Protein AF-A0A2T5JCZ2-F1 (afdb_monomer_lite)

Foldseek 3Di:
DPDLVVLVVLLVVLVVQQVVLVCCCVPPVPDDPVVSVVSNVSSVVSNVVSVVVVVVVVVVVD

Sequence (62 aa):
MRNSAPVKLAAIIGLILLPASFFIKHYWHAEPDGADGLIKGAAIGLLLVSLIKLAKYRNKAT

Radius of gyration: 14.67 Å; chains: 1; bounding box: 36×13×42 Å

Structure (mmCIF, N/CA/C/O backbone):
data_AF-A0A2T5JCZ2-F1
#
_entry.id   AF-A0A2T5JCZ2-F1
#
loop_
_atom_site.group_PDB
_atom_site.id
_atom_site.type_symbol
_atom_site.label_atom_id
_atom_site.label_alt_id
_atom_site.l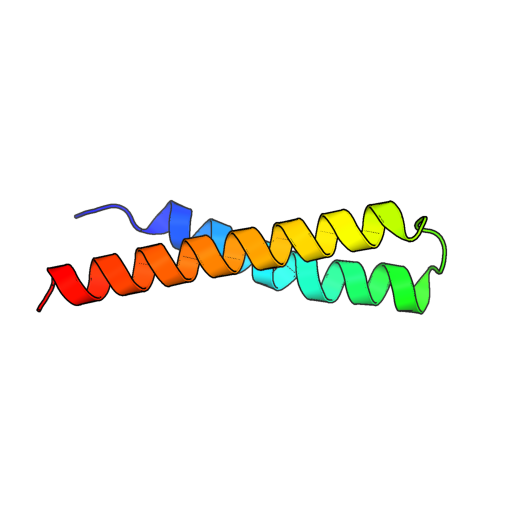abel_comp_id
_atom_site.label_asym_id
_atom_site.label_entity_id
_atom_site.label_seq_id
_atom_site.pdbx_PDB_ins_code
_atom_site.Cartn_x
_atom_site.Cartn_y
_atom_site.Cartn_z
_atom_site.occupancy
_atom_site.B_iso_or_equiv
_atom_site.auth_seq_id
_atom_site.auth_comp_id
_atom_site.auth_asym_id
_atom_site.auth_atom_id
_atom_site.pdbx_PDB_model_num
ATOM 1 N N . MET A 1 1 ? -23.781 0.702 15.216 1.00 48.25 1 MET A N 1
ATOM 2 C CA . MET A 1 1 ? -22.848 -0.244 14.558 1.00 48.25 1 MET A CA 1
ATOM 3 C C . MET A 1 1 ? -21.688 0.554 13.975 1.00 48.25 1 MET A C 1
ATOM 5 O O . MET A 1 1 ? -21.916 1.382 13.104 1.00 48.25 1 MET A O 1
ATOM 9 N N . ARG A 1 2 ? -20.467 0.427 14.511 1.00 56.12 2 ARG A N 1
ATOM 10 C CA . ARG A 1 2 ? -19.329 1.255 14.072 1.00 56.12 2 ARG A CA 1
ATOM 11 C C . ARG A 1 2 ? -18.834 0.733 12.719 1.00 56.12 2 ARG A C 1
ATOM 13 O O . ARG A 1 2 ? -18.335 -0.385 12.642 1.00 56.12 2 ARG A O 1
ATOM 20 N N . ASN A 1 3 ? -19.058 1.514 11.662 1.00 56.72 3 ASN A N 1
ATOM 21 C CA . ASN A 1 3 ? -18.855 1.103 10.274 1.00 56.72 3 ASN A CA 1
ATOM 22 C C . ASN A 1 3 ? -17.380 0.730 10.019 1.00 56.72 3 ASN A C 1
ATOM 24 O O . ASN A 1 3 ? -16.509 1.597 9.984 1.00 56.72 3 ASN A O 1
ATOM 28 N N . SER A 1 4 ? -17.092 -0.568 9.886 1.00 63.53 4 SER A N 1
ATOM 29 C CA . SER A 1 4 ? -15.747 -1.113 9.635 1.00 63.53 4 SER A CA 1
ATOM 30 C C . SER A 1 4 ? -15.417 -1.242 8.143 1.00 63.53 4 SER A C 1
ATOM 32 O O . SER A 1 4 ? -14.288 -1.590 7.795 1.00 63.53 4 SER A O 1
ATOM 34 N N . ALA A 1 5 ? -16.368 -0.900 7.265 1.00 71.94 5 ALA A N 1
ATOM 35 C CA . ALA A 1 5 ? -16.203 -0.848 5.814 1.00 71.94 5 ALA A CA 1
ATOM 36 C C . ALA A 1 5 ? -14.919 -0.126 5.340 1.00 71.94 5 ALA A C 1
ATOM 38 O O . ALA A 1 5 ? -14.184 -0.726 4.558 1.00 71.94 5 ALA A O 1
ATOM 39 N N . PRO A 1 6 ? -14.555 1.078 5.840 1.00 72.31 6 PRO A N 1
ATOM 40 C CA . PRO A 1 6 ? -13.347 1.767 5.371 1.00 72.31 6 PRO A CA 1
ATOM 41 C C . PRO A 1 6 ? -12.042 1.057 5.764 1.00 72.31 6 PRO A C 1
ATOM 43 O O . PRO A 1 6 ? -11.053 1.146 5.045 1.00 72.31 6 PRO A O 1
ATOM 46 N N . VAL A 1 7 ? -12.026 0.321 6.881 1.00 73.56 7 VAL A N 1
ATOM 47 C CA . VAL A 1 7 ? -10.841 -0.437 7.327 1.00 73.56 7 VAL A CA 1
ATOM 48 C C . VAL A 1 7 ? -10.658 -1.693 6.480 1.00 73.56 7 VAL A C 1
ATOM 50 O O . VAL A 1 7 ? -9.542 -2.028 6.096 1.00 73.56 7 VAL A O 1
ATOM 53 N N . LYS A 1 8 ? -11.762 -2.370 6.150 1.00 73.81 8 LYS A N 1
ATOM 54 C CA . LYS A 1 8 ? -11.737 -3.530 5.254 1.00 73.81 8 LYS A CA 1
ATOM 55 C C . LYS A 1 8 ? -11.297 -3.134 3.843 1.00 73.81 8 LYS A C 1
ATOM 57 O O . LYS A 1 8 ? -10.487 -3.835 3.252 1.00 73.81 8 LYS A O 1
ATOM 62 N N . LEU A 1 9 ? -11.769 -1.990 3.343 1.00 79.06 9 LEU A N 1
ATOM 63 C CA . LEU A 1 9 ? -11.385 -1.470 2.030 1.00 79.06 9 LEU A CA 1
ATOM 64 C C . LEU A 1 9 ? -9.885 -1.139 1.964 1.00 79.06 9 LEU A C 1
ATOM 66 O O . LEU A 1 9 ? -9.207 -1.569 1.040 1.00 79.06 9 LEU A O 1
ATOM 70 N N . ALA A 1 10 ? -9.354 -0.448 2.979 1.00 72.50 10 ALA A N 1
ATOM 71 C CA . ALA A 1 10 ? -7.926 -0.145 3.087 1.00 72.50 10 ALA A CA 1
ATOM 72 C C . ALA A 1 10 ? -7.052 -1.411 3.116 1.00 72.50 10 ALA A C 1
ATOM 74 O O . ALA A 1 10 ? -6.008 -1.457 2.465 1.00 72.50 10 ALA A O 1
ATOM 75 N N . ALA A 1 11 ? -7.499 -2.453 3.825 1.00 73.12 11 ALA A N 1
ATOM 76 C CA . ALA A 1 11 ? -6.809 -3.737 3.860 1.00 73.12 11 ALA A CA 1
ATOM 77 C C . ALA A 1 11 ? -6.814 -4.437 2.491 1.00 73.12 11 ALA A C 1
ATOM 79 O O . ALA A 1 11 ? -5.768 -4.904 2.056 1.00 73.12 11 ALA A O 1
ATOM 80 N N . ILE A 1 12 ? -7.956 -4.463 1.792 1.00 80.06 12 ILE A N 1
ATOM 81 C CA . ILE A 1 12 ? -8.073 -5.047 0.444 1.00 80.06 12 ILE A CA 1
ATOM 82 C C . ILE A 1 12 ? -7.170 -4.304 -0.548 1.00 80.06 12 ILE A C 1
ATOM 84 O O . ILE A 1 12 ? -6.427 -4.941 -1.289 1.00 80.06 12 ILE A O 1
ATOM 88 N N . ILE A 1 13 ? -7.180 -2.968 -0.526 1.00 79.00 13 ILE A N 1
ATOM 89 C CA . ILE A 1 13 ? -6.333 -2.142 -1.397 1.00 79.00 13 ILE A CA 1
ATOM 90 C C . ILE A 1 13 ? -4.850 -2.436 -1.141 1.00 79.00 13 ILE A C 1
ATOM 92 O O . ILE A 1 13 ? -4.112 -2.683 -2.090 1.00 79.00 13 ILE A O 1
ATOM 96 N N . GLY A 1 14 ? -4.417 -2.478 0.124 1.00 73.56 14 GLY A N 1
ATOM 97 C CA . GLY A 1 14 ? -3.034 -2.818 0.476 1.00 73.56 14 GLY A CA 1
ATOM 98 C C . GLY A 1 14 ? -2.632 -4.234 0.046 1.00 73.56 14 GLY A C 1
ATOM 99 O O . GLY A 1 14 ? -1.519 -4.434 -0.439 1.00 73.56 14 GLY A O 1
ATOM 100 N N . LEU A 1 15 ? -3.548 -5.204 0.161 1.00 77.88 15 LEU A N 1
ATOM 101 C CA . LEU A 1 15 ? -3.316 -6.592 -0.247 1.00 77.88 15 LEU A CA 1
ATOM 102 C C . LEU A 1 15 ? -3.187 -6.754 -1.769 1.00 77.88 15 LEU A C 1
ATOM 104 O O . LEU A 1 15 ? -2.493 -7.658 -2.216 1.00 77.88 15 LEU A O 1
ATOM 108 N N . ILE A 1 16 ? -3.849 -5.897 -2.552 1.00 80.62 16 ILE A N 1
ATOM 109 C CA . ILE A 1 16 ? -3.782 -5.895 -4.022 1.00 80.62 16 ILE A CA 1
ATOM 110 C C . ILE A 1 16 ? -2.553 -5.115 -4.518 1.00 80.62 16 ILE A C 1
ATOM 112 O O . ILE A 1 16 ? -1.892 -5.548 -5.460 1.00 80.62 16 ILE A O 1
ATOM 116 N N . LEU A 1 17 ? -2.205 -3.994 -3.872 1.00 75.44 17 LEU A N 1
ATOM 117 C CA . LEU A 1 17 ? -1.068 -3.153 -4.274 1.00 75.44 17 LEU A CA 1
ATOM 118 C C . LEU A 1 17 ? 0.286 -3.864 -4.132 1.00 75.44 17 LEU A C 1
ATOM 120 O O . LEU A 1 17 ? 1.168 -3.689 -4.968 1.00 75.44 17 LEU A O 1
ATOM 124 N N . LEU A 1 18 ? 0.458 -4.660 -3.073 1.00 72.69 18 LEU A N 1
ATOM 125 C CA . LEU A 1 18 ? 1.698 -5.391 -2.799 1.00 72.69 18 LEU A CA 1
ATOM 126 C C . LEU A 1 18 ? 2.108 -6.335 -3.944 1.00 72.69 18 LEU A C 1
ATOM 128 O O . LEU A 1 18 ? 3.204 -6.155 -4.482 1.00 72.69 18 LEU A O 1
ATOM 132 N N . PRO A 1 19 ? 1.266 -7.296 -4.368 1.00 73.88 19 PRO A N 1
ATOM 133 C CA . PRO A 1 19 ? 1.582 -8.154 -5.498 1.00 73.88 19 PRO A CA 1
ATOM 134 C C . PRO A 1 19 ? 1.645 -7.359 -6.803 1.00 73.88 19 PRO A C 1
ATOM 136 O O . PRO A 1 19 ? 2.539 -7.627 -7.595 1.00 73.88 19 PRO A O 1
ATOM 139 N N .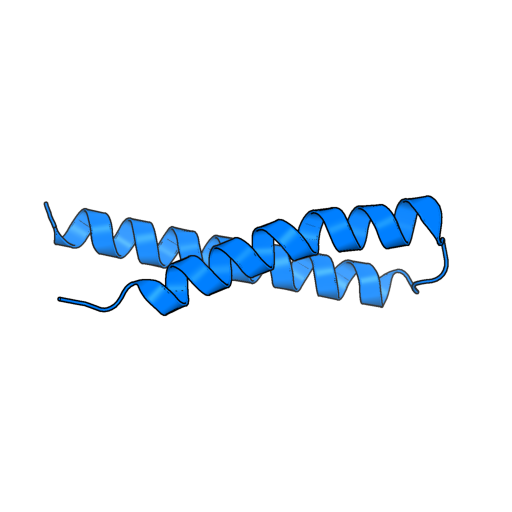 ALA A 1 20 ? 0.798 -6.344 -7.016 1.00 71.50 20 ALA A N 1
ATOM 140 C CA . ALA A 1 20 ? 0.876 -5.512 -8.221 1.00 71.50 20 ALA A CA 1
ATOM 141 C C . ALA A 1 20 ? 2.255 -4.841 -8.381 1.00 71.50 20 ALA A C 1
ATOM 143 O O . ALA A 1 20 ? 2.849 -4.940 -9.451 1.00 71.50 20 ALA A O 1
ATOM 144 N N . SER A 1 21 ? 2.816 -4.263 -7.309 1.00 65.12 21 SER A N 1
ATOM 145 C CA . SER A 1 21 ? 4.182 -3.704 -7.328 1.00 65.12 21 SER A CA 1
ATOM 146 C C . SER A 1 21 ? 5.248 -4.767 -7.620 1.00 65.12 21 SER A C 1
ATOM 148 O O . SER A 1 21 ? 6.212 -4.522 -8.342 1.00 65.12 21 SER A O 1
ATOM 150 N N . PHE A 1 22 ? 5.055 -5.990 -7.114 1.00 69.44 22 PHE A N 1
ATOM 151 C CA . PHE A 1 22 ? 5.958 -7.106 -7.376 1.00 69.44 22 PHE A CA 1
ATOM 152 C C . PHE A 1 22 ? 5.903 -7.544 -8.845 1.00 69.44 22 PHE A C 1
ATOM 154 O O . PHE A 1 22 ? 6.950 -7.730 -9.459 1.00 69.44 22 PHE A O 1
ATOM 161 N N . PHE A 1 23 ? 4.706 -7.654 -9.429 1.00 70.56 23 PHE A N 1
ATOM 162 C CA . PHE A 1 23 ? 4.518 -8.010 -10.836 1.00 70.56 23 PHE A CA 1
ATOM 163 C C . PHE A 1 23 ? 5.067 -6.934 -11.778 1.00 70.56 23 PHE A C 1
ATOM 165 O O . PHE A 1 23 ? 5.770 -7.274 -12.725 1.00 70.56 23 PHE A O 1
ATOM 172 N N . ILE A 1 24 ? 4.823 -5.649 -11.509 1.00 66.62 24 ILE A N 1
ATOM 173 C CA . ILE A 1 24 ? 5.333 -4.555 -12.351 1.00 66.62 24 ILE A CA 1
ATOM 174 C C . ILE A 1 24 ? 6.866 -4.522 -12.321 1.00 66.62 24 ILE A C 1
ATOM 176 O O . ILE A 1 24 ? 7.501 -4.450 -13.374 1.00 66.62 24 ILE A O 1
ATOM 180 N N . LYS A 1 25 ? 7.484 -4.676 -11.144 1.00 64.62 25 LYS A N 1
ATOM 181 C CA . LYS A 1 25 ? 8.947 -4.711 -11.039 1.00 64.62 25 LYS A CA 1
ATOM 182 C C . LYS A 1 25 ? 9.563 -5.958 -11.672 1.00 64.62 25 LYS A C 1
ATOM 184 O O . LYS A 1 25 ? 10.583 -5.844 -12.342 1.00 64.62 25 LYS A O 1
ATOM 189 N N . HIS A 1 26 ? 8.953 -7.128 -11.475 1.00 67.00 26 HIS A N 1
ATOM 190 C CA . HIS A 1 26 ? 9.485 -8.395 -11.981 1.00 67.00 26 HIS A CA 1
ATOM 191 C C . HIS A 1 26 ? 9.332 -8.546 -13.500 1.00 67.00 26 HIS A C 1
ATOM 193 O O . HIS A 1 26 ? 10.238 -9.056 -14.149 1.00 67.00 26 HIS A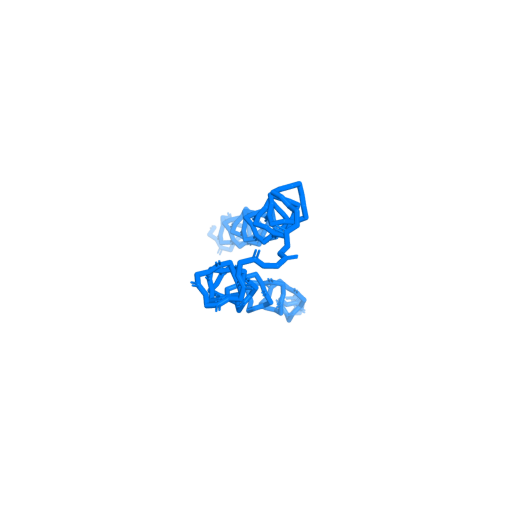 O 1
ATOM 199 N N . TYR A 1 27 ? 8.209 -8.100 -14.072 1.00 65.88 27 TYR A N 1
ATOM 200 C CA . TYR A 1 27 ? 7.924 -8.283 -15.500 1.00 65.88 27 TYR A CA 1
ATOM 201 C C . TYR A 1 27 ? 8.256 -7.067 -16.357 1.00 65.88 27 TYR A C 1
ATOM 203 O O . TYR A 1 27 ? 8.547 -7.235 -17.537 1.00 65.88 27 TYR A O 1
ATOM 211 N N . TRP A 1 28 ? 8.195 -5.855 -15.800 1.00 64.38 28 TRP A N 1
ATOM 212 C CA . TRP A 1 28 ? 8.302 -4.637 -16.602 1.00 64.38 28 TRP A CA 1
ATOM 213 C C . TRP A 1 28 ? 9.618 -3.882 -16.415 1.00 64.38 28 TRP A C 1
ATOM 215 O O . TRP A 1 28 ? 9.932 -3.076 -17.282 1.00 64.38 28 TRP A O 1
ATOM 225 N N . HIS A 1 29 ? 10.399 -4.131 -15.347 1.00 63.19 29 HIS A N 1
ATOM 226 C CA . HIS A 1 29 ? 11.712 -3.501 -15.072 1.00 63.19 29 HIS A CA 1
ATOM 227 C C . HIS A 1 29 ? 11.764 -1.963 -15.284 1.00 63.19 29 HIS A C 1
ATOM 229 O O . HIS A 1 29 ? 12.840 -1.383 -15.414 1.00 63.1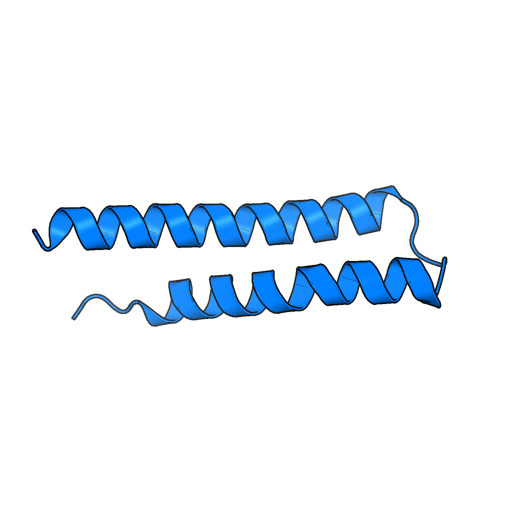9 29 HIS A O 1
ATOM 235 N N . ALA A 1 30 ? 10.608 -1.294 -15.329 1.00 57.31 30 ALA A N 1
ATOM 236 C CA . ALA A 1 30 ? 10.466 0.055 -15.876 1.00 57.31 30 ALA A CA 1
ATOM 237 C C . ALA A 1 30 ? 10.241 1.124 -14.807 1.00 57.31 30 ALA A C 1
ATOM 239 O O . ALA A 1 30 ? 10.251 2.311 -15.126 1.00 57.31 30 ALA A O 1
ATOM 240 N N . GLU A 1 31 ? 10.034 0.735 -13.548 1.00 58.28 31 GLU A N 1
ATOM 241 C CA . GLU A 1 31 ? 9.843 1.705 -12.477 1.00 58.28 31 GLU A CA 1
ATOM 242 C C . GLU A 1 31 ? 11.175 2.044 -11.797 1.0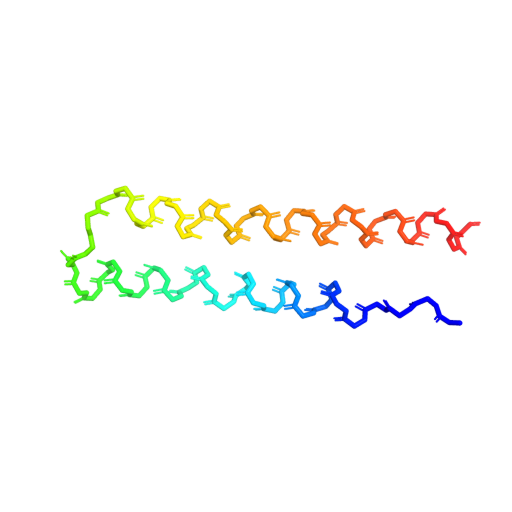0 58.28 31 GLU A C 1
ATOM 244 O O . GLU A 1 31 ? 11.901 1.136 -11.383 1.00 58.28 31 GLU A O 1
ATOM 249 N N . PRO A 1 32 ? 11.507 3.342 -11.649 1.00 66.25 32 PRO A N 1
ATOM 250 C CA . PRO A 1 32 ? 12.658 3.758 -10.862 1.00 66.25 32 PRO A CA 1
ATOM 251 C C . PRO A 1 32 ? 12.495 3.239 -9.430 1.00 66.25 32 PRO A C 1
ATOM 253 O O . PRO A 1 32 ? 11.415 3.355 -8.850 1.00 66.25 32 PRO A O 1
ATOM 256 N N . ASP A 1 33 ? 13.565 2.694 -8.844 1.00 68.44 33 ASP A N 1
ATOM 257 C CA . ASP A 1 33 ? 13.538 2.002 -7.542 1.00 68.44 33 ASP A CA 1
ATOM 258 C C . ASP A 1 33 ? 12.846 2.794 -6.412 1.00 68.44 33 ASP A C 1
ATOM 260 O O . ASP A 1 33 ? 12.269 2.204 -5.496 1.00 68.44 33 ASP A O 1
ATOM 264 N N . GLY A 1 34 ? 12.843 4.129 -6.493 1.00 70.19 34 GLY A N 1
ATOM 265 C CA . GLY A 1 34 ? 12.130 5.001 -5.557 1.00 70.19 34 GLY A CA 1
ATOM 266 C C . GLY A 1 34 ? 10.597 4.925 -5.635 1.00 70.19 34 GLY A C 1
ATOM 267 O O . GLY A 1 34 ? 9.938 5.013 -4.599 1.00 70.19 34 GLY A O 1
ATOM 268 N N . ALA A 1 35 ? 10.015 4.730 -6.823 1.00 73.06 35 ALA A N 1
ATOM 269 C CA . ALA A 1 35 ? 8.565 4.604 -7.002 1.00 73.06 35 ALA A CA 1
ATOM 270 C C . ALA A 1 35 ? 8.050 3.261 -6.461 1.00 73.06 35 ALA A C 1
ATOM 272 O O . ALA A 1 35 ? 7.083 3.229 -5.701 1.00 73.06 35 ALA A O 1
ATOM 273 N N . ASP A 1 36 ? 8.763 2.169 -6.749 1.00 72.44 36 ASP A N 1
ATOM 274 C CA . ASP A 1 36 ? 8.472 0.840 -6.198 1.00 72.44 36 ASP A CA 1
ATOM 275 C C . ASP A 1 36 ? 8.571 0.830 -4.660 1.00 72.44 36 ASP A C 1
ATOM 277 O O . ASP A 1 36 ? 7.695 0.304 -3.967 1.00 72.44 36 ASP A O 1
ATOM 281 N N . GLY A 1 37 ? 9.597 1.488 -4.106 1.00 75.62 37 GLY A N 1
ATOM 282 C CA . GLY A 1 37 ? 9.747 1.671 -2.661 1.00 75.62 37 GLY A CA 1
ATOM 283 C C . GLY A 1 37 ? 8.581 2.437 -2.025 1.00 75.62 37 GLY A C 1
ATOM 284 O O . GLY A 1 37 ? 8.081 2.032 -0.972 1.00 75.62 37 GLY A O 1
ATOM 285 N N . LEU A 1 38 ? 8.098 3.502 -2.676 1.00 80.88 38 LEU A N 1
ATOM 286 C CA . LEU A 1 38 ? 6.938 4.276 -2.222 1.00 80.88 38 LEU A CA 1
ATOM 287 C C . LEU A 1 38 ? 5.644 3.455 -2.244 1.00 80.88 38 LEU A C 1
ATOM 289 O O . LEU A 1 38 ? 4.897 3.480 -1.264 1.00 80.88 38 LEU A O 1
ATOM 293 N N . ILE A 1 39 ? 5.385 2.702 -3.317 1.00 80.62 39 ILE A N 1
ATOM 294 C CA . ILE A 1 39 ? 4.172 1.880 -3.459 1.00 80.62 39 ILE A CA 1
ATOM 295 C C . ILE A 1 39 ? 4.153 0.772 -2.400 1.00 80.62 39 ILE A C 1
ATOM 297 O O . ILE A 1 39 ? 3.152 0.597 -1.698 1.00 80.62 39 ILE A O 1
ATOM 301 N N . LYS A 1 40 ? 5.275 0.066 -2.220 1.00 79.31 40 LYS A N 1
ATOM 302 C CA . LYS A 1 40 ? 5.416 -0.970 -1.186 1.00 79.31 40 LYS A CA 1
ATOM 303 C C . LYS A 1 40 ? 5.290 -0.391 0.217 1.00 79.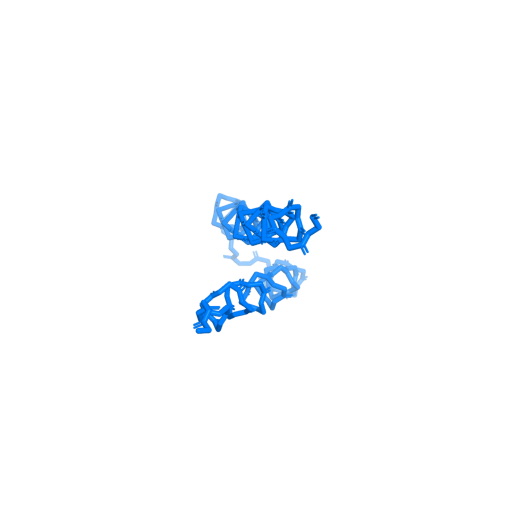31 40 LYS A C 1
ATOM 305 O O . LYS A 1 40 ? 4.560 -0.942 1.042 1.00 79.31 40 LYS A O 1
ATOM 310 N N . GLY A 1 41 ? 5.945 0.740 0.479 1.00 82.56 41 GLY A N 1
ATOM 311 C CA . GLY A 1 41 ? 5.859 1.445 1.756 1.00 82.56 41 GLY A CA 1
ATOM 312 C C . GLY A 1 41 ? 4.428 1.871 2.092 1.00 82.56 41 GLY A C 1
ATOM 313 O O . GLY A 1 41 ? 3.951 1.619 3.200 1.00 82.56 41 GLY A O 1
ATOM 314 N N . ALA A 1 42 ? 3.707 2.441 1.124 1.00 80.50 42 ALA A N 1
ATOM 315 C CA . ALA A 1 42 ? 2.311 2.838 1.286 1.00 80.50 42 ALA A CA 1
ATOM 316 C C . ALA A 1 42 ? 1.390 1.632 1.541 1.00 80.50 42 ALA A C 1
ATOM 318 O O . ALA A 1 42 ? 0.541 1.685 2.435 1.00 80.50 42 ALA A O 1
ATOM 319 N N . ALA A 1 43 ? 1.581 0.529 0.812 1.00 80.38 43 ALA A N 1
ATOM 320 C CA . ALA A 1 43 ? 0.807 -0.698 0.990 1.00 80.38 43 ALA A CA 1
ATOM 321 C C . ALA A 1 43 ? 1.016 -1.319 2.383 1.00 80.38 43 ALA A C 1
ATOM 323 O O . ALA A 1 43 ? 0.045 -1.651 3.069 1.00 80.38 43 ALA A O 1
ATOM 324 N N . ILE A 1 44 ? 2.270 -1.406 2.840 1.00 83.00 44 ILE A N 1
ATOM 325 C CA . ILE A 1 44 ? 2.615 -1.891 4.185 1.00 83.00 44 ILE A CA 1
ATOM 326 C C . ILE A 1 44 ? 2.020 -0.972 5.260 1.00 83.00 44 ILE A C 1
ATOM 328 O O . ILE A 1 44 ? 1.411 -1.455 6.218 1.00 83.00 44 ILE A O 1
ATOM 332 N N . GLY A 1 45 ? 2.131 0.349 5.090 1.00 83.81 45 GLY A N 1
ATOM 333 C CA . GLY A 1 45 ? 1.557 1.329 6.014 1.00 83.81 45 GLY A CA 1
ATOM 334 C C . GLY A 1 45 ? 0.036 1.197 6.149 1.00 83.81 45 GLY A C 1
ATOM 335 O O . GLY A 1 45 ? -0.490 1.162 7.264 1.00 83.81 45 GLY A O 1
ATOM 336 N N . LEU A 1 46 ? -0.677 1.047 5.028 1.00 82.00 46 LEU A N 1
ATOM 337 C CA . LEU A 1 46 ? -2.128 0.828 5.005 1.00 82.00 46 LEU A CA 1
ATOM 338 C C . LEU A 1 46 ? -2.536 -0.466 5.716 1.00 82.00 46 LEU A C 1
ATOM 340 O O . LEU A 1 46 ? -3.503 -0.464 6.490 1.00 82.00 46 LEU A O 1
ATOM 344 N N . LEU A 1 47 ? -1.798 -1.557 5.502 1.00 81.44 47 LEU A N 1
ATOM 345 C CA . LEU A 1 47 ? -2.048 -2.832 6.175 1.00 81.44 47 LEU A CA 1
ATOM 346 C C . LEU A 1 47 ? -1.816 -2.729 7.686 1.00 81.44 47 LEU A C 1
ATOM 348 O O . LEU A 1 47 ? -2.680 -3.144 8.461 1.00 81.44 47 LEU A O 1
ATOM 352 N N . LEU A 1 48 ? -0.716 -2.108 8.120 1.00 83.81 48 LEU A N 1
ATOM 353 C CA . LEU A 1 48 ? -0.408 -1.912 9.540 1.00 83.81 48 LEU A CA 1
ATOM 354 C C . LEU A 1 48 ? -1.470 -1.068 10.247 1.00 83.81 48 LEU A C 1
ATOM 356 O O . LEU A 1 48 ? -1.981 -1.469 11.293 1.00 83.81 48 LEU A O 1
ATOM 360 N N . VAL A 1 49 ? -1.870 0.066 9.666 1.00 83.81 49 VAL A N 1
ATOM 361 C CA . VAL A 1 49 ? -2.932 0.913 10.235 1.00 83.81 49 VAL A CA 1
ATOM 362 C C . VAL A 1 49 ? -4.253 0.147 10.329 1.00 83.81 49 VAL A C 1
ATOM 364 O O . VAL A 1 49 ? -4.977 0.277 11.323 1.00 83.81 49 VAL A O 1
ATOM 367 N N . SER A 1 50 ? -4.565 -0.671 9.323 1.00 78.94 50 SER A N 1
ATOM 368 C CA . SER A 1 50 ? -5.778 -1.492 9.307 1.00 78.94 50 SER A CA 1
ATOM 369 C C . SER A 1 50 ? -5.755 -2.562 10.402 1.00 78.94 50 SER A C 1
ATOM 371 O O . SER A 1 50 ? -6.739 -2.701 11.131 1.00 78.94 50 SER A O 1
ATOM 373 N N . LEU A 1 51 ? -4.622 -3.246 10.591 1.00 83.31 51 LEU A N 1
ATOM 374 C CA . LEU A 1 51 ? -4.424 -4.241 11.649 1.00 83.31 51 LEU A CA 1
ATOM 375 C C . LEU A 1 51 ? -4.470 -3.619 13.049 1.00 83.31 51 LEU A C 1
ATOM 377 O O . LEU A 1 51 ? -5.168 -4.138 13.919 1.00 83.31 51 LEU A O 1
ATOM 381 N N . ILE A 1 52 ? -3.810 -2.476 13.265 1.00 84.94 52 ILE A N 1
ATOM 382 C CA . ILE A 1 52 ? -3.829 -1.754 14.550 1.00 84.94 52 ILE A CA 1
ATOM 383 C C . ILE A 1 52 ? -5.256 -1.327 14.900 1.00 84.94 52 ILE A C 1
ATOM 385 O O . ILE A 1 52 ? -5.713 -1.516 16.031 1.00 84.94 52 ILE A O 1
ATOM 389 N N . LYS A 1 53 ? -5.996 -0.771 13.930 1.00 81.56 53 LYS A N 1
ATOM 390 C CA . LYS A 1 53 ? -7.403 -0.414 14.140 1.00 81.56 53 LYS A CA 1
ATOM 391 C C . LYS A 1 53 ? -8.234 -1.652 14.462 1.00 81.56 53 LYS A C 1
ATOM 393 O O . LYS A 1 53 ? -8.991 -1.607 15.428 1.00 81.56 53 LYS A O 1
ATOM 398 N N . LEU A 1 54 ? -8.081 -2.745 13.713 1.00 78.88 54 LEU A N 1
ATOM 399 C CA . LEU A 1 54 ? -8.805 -3.998 13.944 1.00 78.88 54 LEU A CA 1
ATOM 400 C C . LEU A 1 54 ? -8.520 -4.585 15.339 1.00 78.88 54 LEU A C 1
ATOM 402 O O . LEU A 1 54 ? -9.456 -4.955 16.045 1.00 78.88 54 LEU A O 1
ATOM 406 N N . ALA A 1 55 ? -7.259 -4.590 15.778 1.00 79.62 55 ALA A N 1
ATOM 407 C CA . ALA A 1 55 ? -6.861 -5.032 17.114 1.00 79.62 55 ALA A CA 1
ATOM 408 C C . ALA A 1 55 ? -7.475 -4.155 18.219 1.00 79.62 55 ALA A C 1
ATOM 410 O O . ALA A 1 55 ? -8.021 -4.670 19.194 1.00 79.62 55 ALA A O 1
ATOM 411 N N . LYS A 1 56 ? -7.477 -2.827 18.035 1.00 78.94 56 LYS A N 1
ATOM 412 C CA . LYS A 1 56 ? -8.127 -1.884 18.961 1.00 78.94 56 LYS A CA 1
ATOM 413 C C . LYS A 1 56 ? -9.649 -2.057 19.006 1.00 78.94 56 LYS A C 1
ATOM 415 O O . LYS A 1 56 ? -10.247 -1.854 20.059 1.00 78.94 56 LYS A O 1
ATOM 420 N N . TYR A 1 57 ? -10.282 -2.413 17.886 1.00 74.56 57 TYR A N 1
ATOM 421 C CA . TYR A 1 57 ? -11.708 -2.752 17.849 1.00 74.56 57 TYR A CA 1
ATOM 422 C C . TYR A 1 57 ? -12.005 -4.040 18.615 1.00 74.56 57 TYR A C 1
ATOM 424 O O . TYR A 1 57 ? -12.956 -4.063 19.389 1.00 74.56 57 TYR A O 1
ATOM 432 N N . ARG A 1 58 ? -11.177 -5.074 18.440 1.00 72.56 58 ARG A N 1
ATOM 433 C CA . ARG A 1 58 ? -11.316 -6.354 19.142 1.00 72.56 58 ARG A CA 1
ATOM 434 C C . ARG A 1 58 ? -11.168 -6.200 20.661 1.00 72.56 58 ARG A C 1
ATOM 436 O O . ARG A 1 58 ? -12.040 -6.664 21.379 1.00 72.56 58 ARG A O 1
ATOM 443 N N . ASN A 1 59 ? -10.155 -5.471 21.137 1.00 69.94 59 ASN A N 1
ATOM 444 C CA . ASN A 1 59 ? -9.942 -5.228 22.575 1.00 69.94 59 ASN A CA 1
ATOM 445 C C . ASN A 1 59 ? -11.008 -4.345 23.244 1.00 69.94 59 ASN A C 1
ATOM 447 O O . ASN A 1 59 ? -11.068 -4.301 24.462 1.00 69.94 59 ASN A O 1
ATOM 451 N N . LYS A 1 60 ? -11.813 -3.594 22.480 1.00 60.62 60 LYS A N 1
ATOM 452 C CA . LYS A 1 60 ? -12.945 -2.823 23.028 1.00 60.62 60 LYS A CA 1
ATOM 453 C C . LYS A 1 60 ? -14.250 -3.623 23.103 1.00 60.62 60 LYS A C 1
ATOM 455 O O . LYS A 1 60 ? -15.223 -3.102 23.636 1.00 60.62 60 LYS A O 1
ATOM 460 N N . ALA A 1 61 ? -14.301 -4.796 22.475 1.00 58.03 61 ALA A N 1
ATOM 461 C CA . ALA A 1 61 ? -15.485 -5.651 22.430 1.00 58.03 61 ALA A CA 1
ATOM 462 C C . ALA A 1 61 ? -15.448 -6.784 23.475 1.00 58.03 61 ALA A C 1
ATOM 464 O O . ALA A 1 61 ? -16.481 -7.402 23.714 1.00 58.03 61 ALA A O 1
ATOM 465 N N . THR A 1 62 ? -14.275 -7.041 24.061 1.00 52.59 62 THR A N 1
ATOM 466 C CA . THR A 1 62 ? -14.044 -7.832 25.283 1.00 52.59 62 THR A CA 1
ATOM 467 C C . THR A 1 62 ? -14.046 -6.925 26.499 1.00 52.59 62 THR A C 1
ATOM 469 O O . THR A 1 62 ? -14.619 -7.330 27.527 1.00 52.59 62 THR A O 1
#

Organism: NCBI:txid1295612

Secondary structure (DSSP, 8-state):
----HHHHHHHHHHHHHHHHHHHHHHHH--S-HHHHHHHHHHHHHHHHHHHHHHHHHHHTT-

pLDDT: mean 72.59, std 8.7, range [48.25, 84.94]